Protein AF-A0A7Y3DDM0-F1 (afdb_monomer_lite)

Radius of gyration: 12.8 Å; chains: 1; bounding box: 30×22×36 Å

Sequence (85 aa):
MRAFELRALDGWNRLRLAWLRQRHPGLHVDRAASSNFAVARYNLGPGARLSIGAGAVTERIPGRLSFVLYPNARVEIEERAWLRT

Secondary structure (DSSP, 8-state):
--HHHHHHHHHHHHHHHHHHHHH-TTEEE-TTS-GGGGGSEEEE-TT-EEEE-TT-EE---TTTSEEEE-TT-EEEE-TT-EE--

Foldseek 3Di:
DDPVVVVVVLVVLVVLVVVVCVVDVQDAEDPQEGSLCSQEAEAAEALEHEHEAHLEDEDNDHHPHYDHYYHNHYYYHDHNHYDYD

pLDDT: mean 93.2, std 7.99, range [58.62, 98.5]

Structure (mmCIF, N/CA/C/O backbone):
data_AF-A0A7Y3DDM0-F1
#
_entry.id   AF-A0A7Y3DDM0-F1
#
loop_
_atom_site.group_PDB
_atom_site.id
_atom_site.type_symbol
_atom_site.label_atom_id
_atom_site.label_alt_id
_atom_site.label_comp_id
_atom_site.label_asym_id
_atom_site.label_entity_id
_atom_site.label_seq_id
_atom_site.pdbx_PDB_ins_code
_atom_site.Cartn_x
_atom_site.Cartn_y
_atom_site.Cartn_z
_atom_site.occupancy
_atom_site.B_iso_or_equiv
_atom_site.auth_seq_id
_atom_site.auth_comp_id
_atom_site.auth_asym_id
_atom_site.auth_atom_id
_atom_site.pdbx_PDB_model_num
ATOM 1 N N . MET A 1 1 ? 15.008 7.974 -21.389 1.00 58.62 1 MET A N 1
ATOM 2 C CA . MET A 1 1 ? 15.469 7.400 -20.106 1.00 58.62 1 MET A CA 1
ATOM 3 C C . MET A 1 1 ? 16.127 6.065 -20.383 1.00 58.62 1 MET A C 1
ATOM 5 O O . MET A 1 1 ? 15.529 5.236 -21.061 1.00 58.62 1 MET A O 1
ATOM 9 N N . ARG A 1 2 ? 17.375 5.881 -19.949 1.00 70.12 2 ARG A N 1
ATOM 10 C CA . ARG A 1 2 ? 18.132 4.636 -20.157 1.00 70.12 2 ARG A CA 1
ATOM 11 C C . ARG A 1 2 ? 17.606 3.550 -19.209 1.00 70.12 2 ARG A C 1
ATOM 13 O O . ARG A 1 2 ? 17.234 3.844 -18.079 1.00 70.12 2 ARG A O 1
ATOM 20 N N . ALA A 1 3 ? 17.612 2.283 -19.630 1.00 70.06 3 ALA A N 1
ATOM 21 C CA . ALA A 1 3 ? 17.086 1.158 -18.839 1.00 70.06 3 ALA A CA 1
ATOM 22 C C . ALA A 1 3 ? 17.698 1.037 -17.423 1.00 70.06 3 ALA A C 1
ATOM 24 O O . ALA A 1 3 ? 17.037 0.582 -16.491 1.00 70.06 3 ALA A O 1
ATOM 25 N N . PHE A 1 4 ? 18.942 1.489 -17.247 1.00 65.69 4 PHE A N 1
ATOM 26 C CA . PHE A 1 4 ? 19.619 1.546 -15.949 1.00 65.69 4 PHE A CA 1
ATOM 27 C C . PHE A 1 4 ? 18.982 2.543 -14.974 1.00 65.69 4 PHE A C 1
ATOM 29 O O . PHE A 1 4 ? 18.845 2.234 -13.793 1.00 65.69 4 PHE A O 1
ATOM 36 N N . GLU A 1 5 ? 18.537 3.702 -15.463 1.00 74.00 5 GLU A N 1
ATOM 37 C CA . GLU A 1 5 ? 17.888 4.733 -14.643 1.00 74.00 5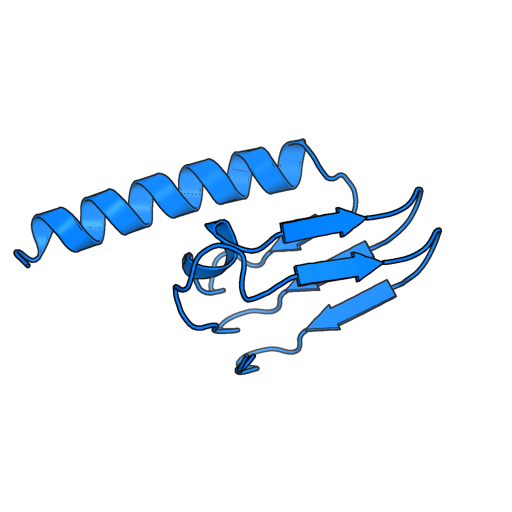 GLU A CA 1
ATOM 38 C C . GLU A 1 5 ? 16.565 4.209 -14.073 1.00 74.00 5 GLU A C 1
ATOM 40 O O . GLU A 1 5 ? 16.268 4.403 -12.897 1.00 74.00 5 GLU A O 1
ATOM 45 N N . LEU A 1 6 ? 15.803 3.465 -14.882 1.00 73.00 6 LEU A N 1
ATOM 46 C CA . LEU A 1 6 ? 14.537 2.859 -14.466 1.00 73.00 6 LEU A CA 1
ATOM 47 C C . LEU A 1 6 ? 14.733 1.784 -13.389 1.00 73.00 6 LEU A C 1
ATOM 49 O O . LEU A 1 6 ? 13.981 1.748 -12.419 1.00 73.00 6 LEU A O 1
ATOM 53 N N . ARG A 1 7 ? 15.768 0.943 -13.516 1.00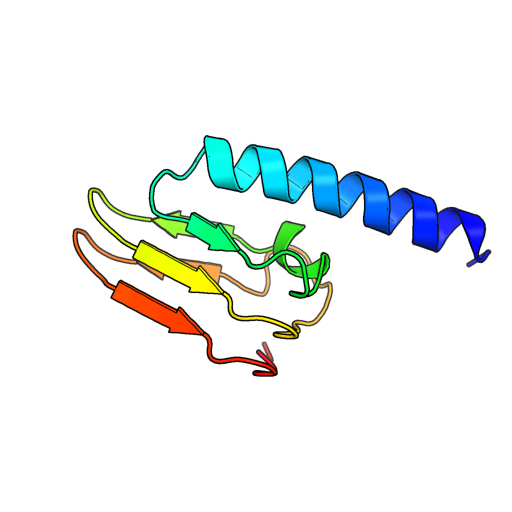 75.50 7 ARG A N 1
ATOM 54 C CA . ARG A 1 7 ? 16.093 -0.079 -12.504 1.00 75.50 7 ARG A CA 1
ATOM 55 C C . ARG A 1 7 ? 16.572 0.537 -11.191 1.00 75.50 7 ARG A C 1
ATOM 57 O O . ARG A 1 7 ? 16.176 0.073 -10.126 1.00 75.50 7 ARG A O 1
ATOM 64 N N . ALA A 1 8 ? 17.387 1.589 -11.259 1.00 80.75 8 ALA A N 1
ATOM 65 C CA . ALA A 1 8 ? 17.838 2.314 -10.073 1.00 80.75 8 ALA A CA 1
ATOM 66 C C . ALA A 1 8 ? 16.662 2.979 -9.339 1.00 80.75 8 ALA A C 1
ATOM 68 O O . ALA A 1 8 ? 16.553 2.879 -8.116 1.00 80.75 8 ALA A O 1
ATOM 69 N N . LEU A 1 9 ? 15.742 3.597 -10.089 1.00 84.69 9 LEU A N 1
ATOM 70 C CA . LEU A 1 9 ? 14.515 4.180 -9.543 1.00 84.69 9 LEU A CA 1
ATOM 71 C C . LEU A 1 9 ? 13.603 3.130 -8.900 1.00 84.69 9 LEU A C 1
ATOM 73 O O . LEU A 1 9 ? 13.030 3.399 -7.844 1.00 84.69 9 LEU A O 1
ATOM 77 N N . ASP A 1 10 ? 13.475 1.950 -9.508 1.00 87.50 10 ASP A N 1
ATOM 78 C CA . ASP A 1 10 ? 12.688 0.855 -8.940 1.00 87.50 10 ASP A CA 1
ATOM 79 C C . ASP A 1 10 ? 13.301 0.349 -7.627 1.00 87.50 10 ASP A C 1
ATOM 81 O O . ASP A 1 10 ? 12.607 0.255 -6.616 1.00 87.50 10 ASP A O 1
ATOM 85 N N . GLY A 1 11 ? 14.621 0.132 -7.597 1.00 91.19 11 GLY A N 1
ATOM 86 C CA . GLY A 1 11 ? 15.342 -0.255 -6.381 1.00 91.19 11 GLY A CA 1
ATOM 87 C C . GLY A 1 11 ? 15.169 0.760 -5.248 1.00 91.19 11 GLY A C 1
ATOM 88 O O . GLY A 1 11 ? 14.829 0.390 -4.122 1.00 91.19 11 GLY A O 1
ATOM 89 N N . TRP A 1 12 ? 15.306 2.052 -5.554 1.00 91.94 12 TRP A N 1
ATOM 90 C CA . TRP A 1 12 ? 15.057 3.128 -4.592 1.00 91.94 12 TRP A CA 1
ATOM 91 C C . TRP A 1 12 ? 13.615 3.128 -4.069 1.00 91.94 12 TRP A C 1
ATOM 93 O O . TRP A 1 12 ? 13.382 3.234 -2.863 1.00 91.94 12 TRP A O 1
ATOM 103 N N . ASN A 1 13 ? 12.632 2.956 -4.955 1.00 93.69 13 ASN A N 1
ATOM 104 C CA . ASN A 1 13 ? 11.226 2.866 -4.571 1.00 93.69 13 ASN A CA 1
ATOM 105 C C . ASN A 1 13 ? 10.953 1.668 -3.651 1.00 93.69 13 ASN A C 1
ATOM 107 O O . ASN A 1 13 ? 10.185 1.790 -2.696 1.00 93.69 13 ASN A O 1
ATOM 111 N N . ARG A 1 14 ? 11.594 0.520 -3.895 1.00 94.19 14 ARG A N 1
ATOM 112 C CA . ARG A 1 14 ? 11.476 -0.666 -3.033 1.00 94.19 14 ARG A CA 1
ATOM 113 C C . ARG A 1 14 ? 12.044 -0.414 -1.638 1.00 94.19 14 ARG A C 1
ATOM 115 O O . ARG A 1 14 ? 11.386 -0.758 -0.657 1.00 94.19 14 ARG A O 1
ATOM 122 N N . LEU A 1 15 ? 13.203 0.238 -1.539 1.00 94.94 15 LEU A N 1
ATOM 123 C CA . LEU A 1 15 ? 13.775 0.654 -0.252 1.00 94.94 15 LEU A CA 1
ATOM 124 C C . LEU A 1 15 ? 12.842 1.621 0.484 1.00 94.94 15 LEU A C 1
ATOM 126 O O . LEU A 1 15 ? 12.555 1.442 1.668 1.00 94.94 15 LEU A O 1
ATOM 130 N N . ARG A 1 16 ? 12.295 2.604 -0.233 1.00 95.25 16 ARG A N 1
ATOM 131 C CA . ARG A 1 16 ? 11.331 3.560 0.319 1.00 95.25 16 ARG A CA 1
ATOM 132 C C . ARG A 1 16 ? 10.050 2.880 0.807 1.00 95.25 16 ARG A C 1
ATOM 134 O O . ARG A 1 16 ? 9.552 3.237 1.870 1.00 95.25 16 ARG A O 1
ATOM 141 N N . LEU A 1 17 ? 9.533 1.888 0.082 1.00 95.31 17 LEU A N 1
ATOM 142 C CA . LEU A 1 17 ? 8.387 1.085 0.523 1.00 95.31 17 LEU A CA 1
ATOM 143 C C . LEU A 1 17 ? 8.697 0.277 1.782 1.00 95.31 17 LEU A C 1
ATOM 145 O O . LEU A 1 17 ? 7.859 0.217 2.677 1.00 95.31 17 LEU A O 1
ATOM 149 N N . ALA A 1 18 ? 9.887 -0.320 1.878 1.00 94.69 18 ALA A N 1
ATOM 150 C CA . ALA A 1 18 ? 10.302 -1.029 3.086 1.00 94.69 18 ALA A CA 1
ATOM 151 C C . ALA A 1 18 ? 10.331 -0.086 4.301 1.00 94.69 18 ALA A C 1
ATOM 153 O O . ALA A 1 18 ? 9.773 -0.416 5.346 1.00 94.69 18 ALA A O 1
ATOM 154 N N . TRP A 1 19 ? 10.885 1.119 4.137 1.00 96.00 19 TRP A N 1
ATOM 155 C CA . TRP A 1 19 ? 10.860 2.154 5.173 1.00 96.00 19 TRP A CA 1
ATOM 156 C C . TRP A 1 19 ? 9.431 2.587 5.542 1.00 96.00 19 TRP A C 1
ATOM 158 O O . TRP A 1 19 ? 9.106 2.695 6.722 1.00 96.00 19 TRP A O 1
ATOM 168 N N . LEU A 1 20 ? 8.541 2.776 4.561 1.00 95.69 20 LEU A N 1
ATOM 169 C CA . LEU A 1 20 ? 7.134 3.117 4.812 1.00 95.69 20 LEU A CA 1
ATOM 170 C C . LEU A 1 20 ? 6.405 2.019 5.596 1.00 95.69 20 LEU A C 1
ATOM 172 O O . LEU A 1 20 ? 5.670 2.330 6.530 1.00 95.69 20 LEU A O 1
ATOM 176 N N . ARG A 1 21 ? 6.633 0.746 5.260 1.00 95.69 21 ARG A N 1
ATOM 177 C CA . ARG A 1 21 ? 6.074 -0.400 5.996 1.00 95.69 21 ARG A CA 1
ATOM 178 C C . ARG A 1 21 ? 6.562 -0.449 7.442 1.00 95.69 21 ARG A C 1
ATOM 180 O O . ARG A 1 21 ? 5.790 -0.782 8.329 1.00 95.69 21 ARG A O 1
ATOM 187 N N . GLN A 1 22 ? 7.822 -0.091 7.692 1.00 94.69 22 GLN A N 1
ATOM 188 C CA . GLN A 1 22 ? 8.346 0.021 9.057 1.00 94.69 22 GLN A CA 1
ATOM 189 C C . GLN A 1 22 ? 7.738 1.212 9.809 1.00 94.69 22 GLN A C 1
ATOM 191 O O . GLN A 1 22 ? 7.404 1.097 10.984 1.00 94.69 22 GLN A O 1
ATOM 196 N N . ARG A 1 23 ? 7.562 2.353 9.133 1.00 95.25 23 ARG A N 1
ATOM 197 C CA . ARG A 1 23 ? 6.979 3.571 9.716 1.00 95.25 23 ARG A CA 1
ATOM 198 C C . ARG A 1 23 ? 5.489 3.426 10.041 1.00 95.25 23 ARG A C 1
ATOM 200 O O . ARG A 1 23 ? 5.005 4.081 10.960 1.00 95.25 23 ARG A O 1
ATOM 207 N N . HIS A 1 24 ? 4.765 2.610 9.282 1.00 95.56 24 HIS A N 1
ATOM 208 C CA . HIS A 1 24 ? 3.323 2.432 9.403 1.00 95.56 24 HIS A CA 1
ATOM 209 C C . HIS A 1 24 ? 2.995 0.968 9.737 1.00 95.56 24 HIS A C 1
ATOM 211 O O . HIS A 1 24 ? 2.850 0.167 8.817 1.00 95.56 24 HIS A O 1
ATOM 217 N N . PRO A 1 25 ? 2.804 0.605 11.023 1.00 92.50 25 PRO A N 1
ATOM 218 C CA . PRO A 1 25 ? 2.536 -0.780 11.436 1.00 92.50 25 PRO A CA 1
ATOM 219 C C . PRO A 1 25 ? 1.320 -1.432 10.758 1.00 92.50 25 PRO A C 1
ATOM 221 O O . PRO A 1 25 ? 1.258 -2.649 10.622 1.00 92.50 25 PRO A O 1
ATOM 224 N N . GLY A 1 26 ? 0.350 -0.621 10.327 1.00 96.50 26 GLY A N 1
ATOM 225 C CA . GLY A 1 26 ? -0.842 -1.056 9.603 1.00 96.50 26 GLY A CA 1
ATOM 226 C C . GLY A 1 26 ? -0.664 -1.257 8.098 1.00 96.50 26 GLY A C 1
ATOM 227 O O . GLY A 1 26 ? -1.615 -1.668 7.440 1.00 96.50 26 GLY A O 1
ATOM 228 N N . LEU A 1 27 ? 0.499 -0.925 7.532 1.00 98.00 27 LEU A N 1
ATOM 229 C CA . LEU A 1 27 ? 0.730 -0.950 6.091 1.00 98.00 27 LEU A CA 1
ATOM 230 C C . LEU A 1 27 ? 1.319 -2.290 5.645 1.00 98.00 27 LEU A C 1
ATOM 232 O O . LEU A 1 27 ? 2.476 -2.613 5.927 1.00 98.00 27 LEU A O 1
ATOM 236 N N . HIS A 1 28 ? 0.550 -3.022 4.848 1.00 97.62 28 HIS A N 1
ATOM 237 C CA . HIS A 1 28 ? 1.000 -4.205 4.138 1.00 97.62 28 HIS A CA 1
ATOM 238 C C . HIS A 1 28 ? 1.001 -3.945 2.631 1.00 97.62 28 HIS A C 1
ATOM 240 O O . HIS A 1 28 ? -0.002 -3.536 2.055 1.00 97.62 28 HIS A O 1
ATOM 246 N N . VAL A 1 29 ? 2.143 -4.179 1.987 1.00 97.00 29 VAL A N 1
ATOM 247 C CA . VAL A 1 29 ? 2.288 -4.056 0.533 1.00 97.00 29 VAL A CA 1
ATOM 248 C C . VAL A 1 29 ? 2.935 -5.328 0.029 1.00 97.00 29 VAL A C 1
ATOM 250 O O . VAL A 1 29 ? 4.070 -5.632 0.421 1.00 97.00 29 VAL A O 1
ATOM 253 N N . ASP A 1 30 ? 2.209 -6.053 -0.817 1.00 96.56 30 ASP A N 1
ATOM 254 C CA . ASP A 1 30 ? 2.708 -7.268 -1.435 1.00 96.56 30 ASP A CA 1
ATOM 255 C C . ASP A 1 30 ? 3.952 -6.983 -2.295 1.00 96.56 30 ASP A C 1
ATOM 257 O O . ASP A 1 30 ? 4.124 -5.909 -2.881 1.00 96.56 30 ASP A O 1
ATOM 261 N N . ARG A 1 31 ? 4.864 -7.955 -2.378 1.00 93.44 31 ARG A N 1
ATOM 262 C CA . ARG A 1 31 ? 6.117 -7.794 -3.128 1.00 93.44 31 ARG A CA 1
ATOM 263 C C . ARG A 1 31 ? 5.875 -7.646 -4.633 1.00 93.44 31 ARG A C 1
ATOM 265 O O . ARG A 1 31 ? 6.635 -6.934 -5.292 1.00 93.44 31 ARG A O 1
ATOM 272 N N . ALA A 1 32 ? 4.841 -8.281 -5.172 1.00 95.44 32 ALA A N 1
ATOM 273 C CA . ALA A 1 32 ? 4.446 -8.174 -6.570 1.00 95.44 32 ALA A CA 1
ATOM 274 C C . ALA A 1 32 ? 3.623 -6.910 -6.866 1.00 95.44 32 ALA A C 1
ATOM 276 O O . ALA A 1 32 ? 3.399 -6.606 -8.036 1.00 95.44 32 ALA A O 1
ATOM 277 N N 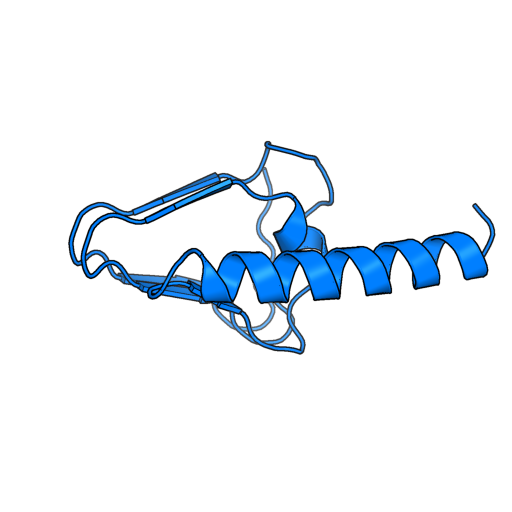. ALA A 1 33 ? 3.195 -6.146 -5.855 1.00 96.81 33 ALA A N 1
ATOM 278 C CA . ALA A 1 33 ? 2.593 -4.836 -6.082 1.00 96.81 33 ALA A CA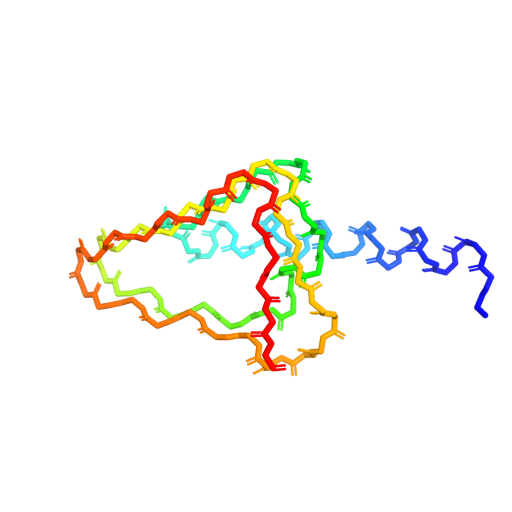 1
ATOM 279 C C . ALA A 1 33 ? 3.609 -3.859 -6.705 1.00 96.81 33 ALA A C 1
ATOM 281 O O . ALA A 1 33 ? 4.833 -3.985 -6.538 1.00 96.81 33 ALA A O 1
ATOM 282 N N . SER A 1 34 ? 3.090 -2.865 -7.426 1.00 95.88 34 SER A N 1
ATOM 283 C CA . SER A 1 34 ? 3.901 -1.841 -8.082 1.00 95.88 34 SER A CA 1
ATOM 284 C C . SER A 1 34 ? 4.755 -1.054 -7.086 1.00 95.88 34 SER A C 1
ATOM 286 O O . SER A 1 34 ? 4.277 -0.574 -6.059 1.00 95.88 34 SER A O 1
ATOM 288 N N . SER A 1 35 ? 6.023 -0.815 -7.423 1.00 95.94 35 SER A N 1
ATOM 289 C CA . SER A 1 35 ? 6.889 0.048 -6.611 1.00 95.94 35 SER A CA 1
ATOM 290 C C . SER A 1 35 ? 6.435 1.518 -6.612 1.00 95.94 35 SER A C 1
ATOM 292 O O . SER A 1 35 ? 6.872 2.301 -5.768 1.00 95.94 35 SER A O 1
ATOM 294 N N . ASN A 1 36 ? 5.510 1.901 -7.502 1.00 95.62 36 ASN A N 1
ATOM 295 C CA . ASN A 1 36 ? 4.942 3.249 -7.560 1.00 95.62 36 ASN A CA 1
ATOM 296 C C . ASN A 1 36 ? 4.169 3.628 -6.293 1.00 95.62 36 ASN A C 1
ATOM 298 O O . ASN A 1 36 ? 4.085 4.811 -5.970 1.00 95.62 36 ASN A O 1
ATOM 302 N N . PHE A 1 37 ? 3.699 2.658 -5.507 1.00 96.50 37 PHE A N 1
ATOM 303 C CA . PHE A 1 37 ? 3.114 2.929 -4.191 1.00 96.50 37 PHE A CA 1
ATOM 304 C C . PHE A 1 37 ? 4.082 3.652 -3.234 1.00 96.50 37 PHE A C 1
ATOM 306 O O . PHE A 1 37 ? 3.640 4.276 -2.269 1.00 96.50 37 PHE A O 1
ATOM 313 N N . ALA A 1 38 ? 5.392 3.659 -3.512 1.00 96.50 38 ALA A N 1
ATOM 314 C CA . ALA A 1 38 ? 6.389 4.412 -2.748 1.00 96.50 38 ALA A CA 1
ATOM 315 C C . ALA A 1 38 ? 6.137 5.932 -2.713 1.00 96.50 38 ALA A C 1
ATOM 317 O O . ALA A 1 38 ? 6.617 6.611 -1.799 1.00 96.50 38 ALA A O 1
ATOM 318 N N . VAL A 1 39 ? 5.435 6.479 -3.716 1.00 95.44 39 VAL A N 1
ATOM 319 C CA . VAL A 1 39 ? 5.174 7.926 -3.838 1.00 95.44 39 VAL A CA 1
ATOM 320 C C . VAL A 1 39 ? 3.784 8.349 -3.346 1.00 95.44 39 VAL A C 1
ATOM 322 O O . VAL A 1 39 ? 3.458 9.538 -3.398 1.00 95.44 39 VAL A O 1
ATOM 325 N N . ALA A 1 40 ? 2.986 7.399 -2.852 1.00 96.31 40 ALA A N 1
ATOM 326 C CA . ALA A 1 40 ? 1.701 7.669 -2.217 1.00 96.31 40 ALA A CA 1
ATOM 327 C C . ALA A 1 40 ? 1.874 8.243 -0.799 1.00 96.31 40 ALA A C 1
ATOM 329 O O . ALA A 1 40 ? 2.937 8.126 -0.179 1.00 96.31 40 ALA A O 1
ATOM 330 N N . ARG A 1 41 ? 0.813 8.863 -0.273 1.00 96.12 41 ARG A N 1
ATOM 331 C CA . ARG A 1 41 ? 0.743 9.317 1.123 1.00 96.12 41 ARG A CA 1
ATOM 332 C C . ARG A 1 41 ? -0.023 8.311 1.973 1.00 96.12 41 ARG A C 1
ATOM 334 O O . ARG A 1 41 ? -1.075 7.834 1.560 1.00 96.12 41 ARG A O 1
ATOM 341 N N . TYR A 1 42 ? 0.488 8.048 3.172 1.00 97.06 42 TYR A N 1
ATOM 342 C CA . TYR A 1 42 ? -0.096 7.106 4.125 1.00 97.06 42 TYR A CA 1
ATOM 343 C C . TYR A 1 42 ? -0.392 7.831 5.435 1.00 97.06 42 TYR A C 1
ATOM 345 O O . TYR A 1 42 ? 0.518 8.158 6.196 1.00 97.06 42 TYR A O 1
ATOM 353 N N . ASN A 1 43 ? -1.670 8.094 5.692 1.00 96.81 43 ASN A N 1
ATOM 354 C CA . ASN A 1 43 ? -2.160 8.583 6.972 1.00 96.81 43 ASN A CA 1
ATOM 355 C C . ASN A 1 43 ? -3.026 7.485 7.594 1.00 96.81 43 ASN A C 1
ATOM 357 O O . ASN A 1 43 ? -4.210 7.363 7.287 1.00 96.81 43 ASN A O 1
ATOM 361 N N . LEU A 1 44 ? -2.388 6.627 8.392 1.00 97.81 44 LEU A N 1
ATOM 362 C CA . LEU A 1 44 ? -3.036 5.489 9.035 1.00 97.81 44 LEU A CA 1
ATOM 363 C C . LEU A 1 44 ? -3.224 5.805 10.517 1.00 97.81 44 LEU A C 1
ATOM 365 O O . LEU A 1 44 ? -2.244 5.956 11.248 1.00 97.81 44 LEU A O 1
ATOM 369 N N . GLY A 1 45 ? -4.480 5.901 10.945 1.00 97.25 45 GLY A N 1
ATOM 370 C CA . GLY A 1 45 ? -4.835 6.047 12.348 1.00 97.25 45 GLY A CA 1
ATOM 371 C C . GLY A 1 45 ? -4.412 4.830 13.184 1.00 97.25 45 GLY A C 1
ATOM 372 O O . GLY A 1 45 ? -4.112 3.762 12.640 1.00 97.25 45 GLY A O 1
ATOM 373 N N . PRO A 1 46 ? -4.404 4.952 14.522 1.00 96.75 46 PRO A N 1
ATOM 374 C CA . PRO A 1 46 ? -4.092 3.840 15.416 1.00 96.75 46 PRO A CA 1
ATOM 375 C C . PRO A 1 46 ? -4.929 2.591 15.107 1.00 96.75 46 PRO A C 1
ATOM 377 O O . PRO A 1 46 ? -6.145 2.669 14.935 1.00 96.75 46 PRO A O 1
ATOM 380 N N . GLY A 1 47 ? -4.270 1.435 14.999 1.00 97.50 47 GLY A N 1
ATOM 381 C CA . GLY A 1 47 ? -4.923 0.155 14.702 1.00 97.50 47 GLY A CA 1
ATOM 382 C C . GLY A 1 47 ? -5.454 -0.005 13.269 1.00 97.50 47 GLY A C 1
ATOM 383 O O . GLY A 1 47 ? -5.970 -1.077 12.947 1.00 97.50 47 GLY A O 1
ATOM 384 N N . ALA A 1 48 ? -5.331 1.011 12.406 1.00 98.44 48 ALA A N 1
ATOM 385 C CA . ALA A 1 48 ? -5.753 0.916 11.012 1.00 98.44 48 ALA A CA 1
ATOM 386 C C . ALA A 1 48 ? -4.907 -0.102 10.236 1.00 98.44 48 ALA A C 1
ATOM 388 O O . ALA A 1 48 ? -3.732 -0.308 10.543 1.00 98.44 48 ALA A O 1
ATOM 389 N N . ARG A 1 49 ? -5.500 -0.728 9.216 1.00 98.50 49 ARG A N 1
ATOM 390 C CA . ARG A 1 49 ? -4.840 -1.704 8.343 1.00 98.50 49 ARG A CA 1
ATOM 391 C C . ARG A 1 49 ? -5.134 -1.396 6.881 1.00 98.50 49 ARG A C 1
ATOM 393 O O . ARG A 1 49 ? -6.295 -1.301 6.492 1.00 98.50 49 ARG A O 1
ATOM 400 N N . LEU A 1 50 ? -4.080 -1.267 6.089 1.00 98.44 50 LEU A N 1
ATOM 401 C CA . LEU A 1 50 ? -4.133 -1.147 4.639 1.00 98.44 50 LEU A CA 1
ATOM 402 C C . LEU A 1 50 ? -3.330 -2.295 4.035 1.00 98.44 50 LEU A C 1
ATOM 404 O O . LEU A 1 50 ? -2.121 -2.366 4.256 1.00 98.44 50 LEU A O 1
ATOM 408 N N . SER A 1 51 ? -3.991 -3.143 3.255 1.00 98.38 51 SER A N 1
ATOM 409 C CA . SER A 1 51 ? -3.350 -4.222 2.503 1.00 98.38 51 SER A CA 1
ATOM 410 C C . SER A 1 51 ? -3.397 -3.912 1.014 1.00 98.38 51 SER A C 1
ATOM 412 O O . SER A 1 51 ? -4.465 -3.646 0.473 1.00 98.38 51 SER A O 1
ATOM 414 N N . ILE A 1 52 ? -2.240 -3.935 0.355 1.00 98.19 52 ILE A N 1
ATOM 415 C CA . ILE A 1 52 ? -2.118 -3.789 -1.096 1.00 98.19 52 ILE A CA 1
ATOM 416 C C . ILE A 1 52 ? -1.719 -5.137 -1.686 1.00 98.19 52 ILE A C 1
ATOM 418 O O . ILE A 1 52 ? -0.602 -5.603 -1.445 1.00 98.19 52 ILE A O 1
ATOM 422 N N . GLY A 1 53 ? -2.642 -5.739 -2.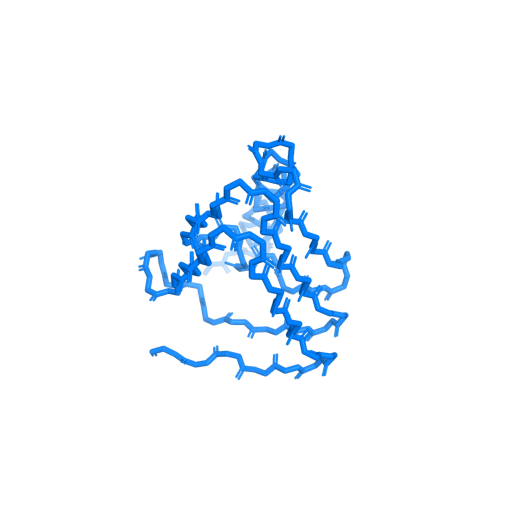434 1.00 97.56 53 GLY A N 1
ATOM 423 C CA . GLY A 1 53 ? -2.526 -7.073 -3.006 1.00 97.56 53 GLY A CA 1
ATOM 424 C C . GLY A 1 53 ? -1.523 -7.192 -4.153 1.00 97.56 53 GLY A C 1
ATOM 425 O O . GLY A 1 53 ? -1.018 -6.209 -4.711 1.00 97.56 53 GLY A O 1
ATOM 426 N N . ALA A 1 54 ? -1.234 -8.441 -4.513 1.00 97.38 54 ALA A N 1
ATOM 427 C CA . ALA A 1 54 ? -0.276 -8.787 -5.552 1.00 97.38 54 ALA A CA 1
ATOM 428 C C . ALA A 1 54 ? -0.663 -8.184 -6.908 1.00 97.38 54 ALA A C 1
ATOM 430 O O . ALA A 1 54 ? -1.816 -8.218 -7.334 1.00 97.38 54 ALA A O 1
ATOM 431 N N . GLY A 1 55 ? 0.314 -7.615 -7.613 1.00 96.38 55 GLY A N 1
ATOM 432 C CA . GLY A 1 55 ? 0.100 -7.043 -8.942 1.00 96.38 55 GLY A CA 1
ATOM 433 C C . GLY A 1 55 ? -0.766 -5.781 -8.976 1.00 96.38 55 GLY A C 1
ATOM 434 O O . GLY A 1 55 ? -1.031 -5.293 -10.071 1.00 96.38 55 GLY A O 1
ATOM 435 N N . ALA A 1 56 ? -1.192 -5.231 -7.832 1.00 97.69 56 ALA A N 1
ATOM 436 C CA . ALA A 1 56 ? -1.866 -3.940 -7.805 1.00 97.69 56 ALA A CA 1
ATOM 437 C C . ALA A 1 56 ? -0.945 -2.843 -8.368 1.00 97.69 56 ALA A C 1
ATOM 439 O O . ALA A 1 56 ? 0.272 -2.831 -8.124 1.00 97.69 56 ALA A O 1
ATOM 440 N N . VAL A 1 57 ? -1.519 -1.908 -9.124 1.00 96.75 57 VAL A N 1
ATOM 441 C CA . VAL A 1 57 ? -0.776 -0.845 -9.810 1.00 96.75 57 VAL A CA 1
ATOM 442 C C . VAL A 1 57 ? -1.383 0.532 -9.568 1.00 96.75 57 VAL A C 1
ATOM 444 O O . VAL A 1 57 ? -2.581 0.696 -9.353 1.00 96.75 57 VAL A O 1
ATOM 447 N N . THR A 1 58 ? -0.522 1.543 -9.636 1.00 96.12 58 THR A N 1
ATOM 448 C CA . THR A 1 58 ? -0.886 2.960 -9.603 1.00 96.12 58 THR A CA 1
ATOM 449 C C . THR A 1 58 ? 0.061 3.749 -10.499 1.00 96.12 58 THR A C 1
ATOM 451 O O . THR A 1 58 ? 1.196 3.330 -10.769 1.00 96.12 58 THR A O 1
ATOM 454 N N . GLU A 1 59 ? -0.391 4.918 -10.935 1.00 93.62 59 GLU A N 1
ATOM 455 C CA . GLU A 1 59 ? 0.437 5.905 -11.620 1.00 93.62 59 GLU A CA 1
ATOM 456 C C . GLU A 1 59 ? 1.533 6.441 -10.684 1.00 93.62 59 GLU A C 1
ATOM 458 O O . GLU A 1 59 ? 1.337 6.580 -9.473 1.00 93.62 59 GLU A O 1
ATOM 463 N N . ARG A 1 60 ? 2.707 6.768 -11.239 1.00 91.19 60 ARG A N 1
ATOM 464 C CA . ARG A 1 60 ? 3.839 7.319 -10.477 1.00 91.19 60 ARG A CA 1
ATOM 465 C C . ARG A 1 60 ? 3.765 8.844 -10.410 1.00 91.19 60 ARG A C 1
ATOM 467 O O . ARG A 1 60 ? 4.646 9.534 -10.919 1.00 91.19 60 ARG A O 1
ATOM 474 N N . ILE A 1 61 ? 2.718 9.368 -9.780 1.00 92.44 61 ILE A N 1
ATOM 475 C CA . ILE A 1 61 ? 2.535 10.813 -9.603 1.00 92.44 61 ILE A CA 1
ATOM 476 C C . ILE A 1 61 ? 2.645 11.141 -8.108 1.00 92.44 61 ILE A C 1
ATOM 478 O O . ILE A 1 61 ? 1.742 10.797 -7.340 1.00 92.44 61 ILE A O 1
ATOM 482 N N . PRO A 1 62 ? 3.758 11.757 -7.660 1.00 89.00 62 PRO A N 1
ATOM 483 C CA . PRO A 1 62 ? 3.994 12.018 -6.245 1.00 89.00 62 PRO A CA 1
ATOM 484 C C . PRO A 1 62 ? 2.853 12.783 -5.573 1.00 89.00 62 PRO A C 1
ATOM 486 O O . PRO A 1 62 ? 2.441 13.841 -6.038 1.00 89.00 62 PRO A O 1
ATOM 489 N N . GLY A 1 63 ? 2.357 12.246 -4.456 1.00 86.50 63 GLY A N 1
ATOM 490 C CA . GLY A 1 63 ? 1.323 12.887 -3.640 1.00 86.50 63 GLY A CA 1
ATOM 491 C C . GLY A 1 63 ? -0.102 12.831 -4.195 1.00 86.50 63 GLY A C 1
ATOM 492 O O . GLY A 1 63 ? -1.006 13.288 -3.497 1.00 86.50 63 GLY A O 1
ATOM 493 N N . ARG A 1 64 ? -0.317 12.267 -5.392 1.00 93.56 64 ARG A N 1
ATOM 494 C CA . ARG A 1 64 ? -1.648 12.174 -6.010 1.00 93.56 64 ARG A CA 1
ATOM 495 C C . ARG A 1 64 ? -2.504 11.078 -5.373 1.00 93.56 64 ARG A C 1
ATOM 497 O O . ARG A 1 64 ? -3.647 11.324 -5.011 1.00 93.56 64 ARG A O 1
ATOM 504 N N . LEU A 1 65 ? -1.917 9.904 -5.133 1.00 96.12 65 LEU A N 1
ATOM 505 C CA . LEU A 1 65 ? -2.555 8.841 -4.357 1.00 96.12 65 LEU A CA 1
ATOM 506 C C . LEU A 1 65 ? -2.342 9.068 -2.856 1.00 96.12 65 LEU A C 1
ATOM 508 O O . LEU A 1 65 ? -1.204 9.161 -2.385 1.00 96.12 65 LEU A O 1
ATOM 512 N N . SER A 1 66 ? -3.440 9.140 -2.104 1.00 96.19 66 SER A N 1
ATOM 513 C CA . SER A 1 66 ? -3.428 9.324 -0.652 1.00 96.19 66 SER A CA 1
ATOM 514 C C . SER A 1 66 ? -4.375 8.340 0.023 1.00 96.19 66 SER A C 1
ATOM 516 O O . SER A 1 66 ? -5.558 8.295 -0.296 1.00 96.19 66 SER A O 1
ATOM 518 N N . PHE A 1 67 ? -3.856 7.589 0.989 1.00 97.25 67 PHE A N 1
ATOM 519 C CA . PHE A 1 67 ? -4.640 6.724 1.859 1.00 97.25 67 PHE A CA 1
ATOM 520 C C . PHE A 1 67 ? -4.829 7.413 3.205 1.00 97.25 67 PHE A C 1
ATOM 522 O O . PHE A 1 67 ? -3.853 7.676 3.912 1.00 97.25 67 PHE A O 1
ATOM 529 N N . VAL A 1 68 ? -6.082 7.703 3.549 1.00 97.50 68 VAL A N 1
ATOM 530 C CA . VAL A 1 68 ? -6.469 8.257 4.848 1.00 97.50 68 VAL A CA 1
ATOM 531 C C . VAL A 1 68 ? -7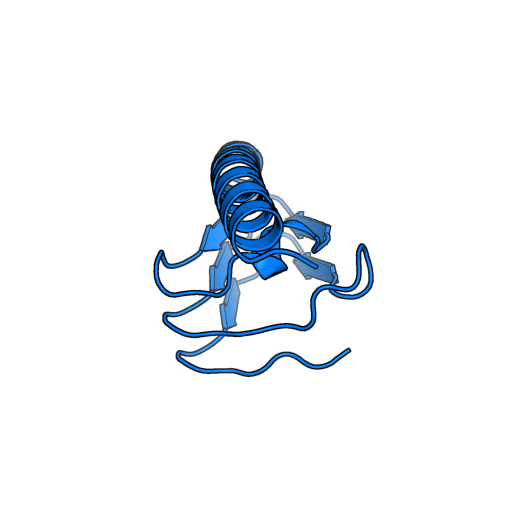.394 7.256 5.515 1.00 97.50 68 VAL A C 1
ATOM 533 O O . VAL A 1 68 ? -8.541 7.092 5.108 1.00 97.50 68 VAL A O 1
ATOM 536 N N . LEU A 1 69 ? -6.868 6.540 6.503 1.00 98.19 69 LEU A N 1
ATOM 537 C CA . LEU A 1 69 ? -7.610 5.536 7.250 1.00 98.19 69 LEU A CA 1
ATOM 538 C C . LEU A 1 69 ? -7.761 6.011 8.690 1.00 98.19 69 LEU A C 1
ATOM 540 O O . LEU A 1 69 ? -6.775 6.268 9.379 1.00 98.19 69 LEU A O 1
ATOM 544 N N . TYR A 1 70 ? -9.005 6.097 9.146 1.00 98.06 70 TYR A N 1
ATOM 545 C CA . TYR A 1 70 ? -9.340 6.407 10.533 1.00 98.06 70 TYR A CA 1
ATOM 546 C C . TYR A 1 70 ? -8.988 5.245 11.480 1.00 98.06 70 TYR A C 1
ATOM 548 O O . TYR A 1 70 ? -8.678 4.143 11.013 1.00 98.06 70 TYR A O 1
ATOM 556 N N . PRO A 1 71 ? -8.998 5.464 12.810 1.00 98.00 71 PRO A N 1
ATOM 557 C CA . PRO A 1 71 ? -8.652 4.423 13.772 1.00 98.00 71 PRO A CA 1
ATOM 558 C C . PRO A 1 71 ? -9.420 3.118 13.535 1.00 98.00 71 PRO A C 1
ATOM 560 O O . PRO A 1 71 ? -10.626 3.134 13.295 1.00 98.00 71 PRO A O 1
ATOM 563 N N . ASN A 1 72 ? -8.708 1.990 13.602 1.00 97.69 72 ASN A N 1
ATOM 564 C CA . ASN A 1 72 ? -9.218 0.631 13.365 1.00 97.69 72 ASN A CA 1
ATOM 565 C C . ASN A 1 72 ? -9.821 0.354 11.972 1.00 97.69 72 ASN A C 1
ATOM 567 O O . ASN A 1 72 ? -10.303 -0.759 11.741 1.00 97.69 72 ASN A O 1
ATOM 571 N N . ALA A 1 73 ? -9.776 1.308 11.035 1.00 98.19 73 ALA A N 1
ATOM 572 C CA . ALA A 1 73 ? -10.264 1.098 9.678 1.00 98.19 73 ALA A CA 1
ATOM 573 C C . ALA A 1 73 ? -9.448 0.015 8.965 1.00 98.19 73 ALA A C 1
ATOM 575 O O . ALA A 1 73 ? -8.236 -0.102 9.158 1.00 98.19 73 ALA A O 1
ATOM 576 N N . ARG A 1 74 ? -10.117 -0.770 8.121 1.00 98.31 74 ARG A N 1
ATOM 577 C CA . ARG A 1 74 ? -9.492 -1.823 7.320 1.00 98.31 74 ARG A CA 1
ATOM 578 C C . ARG A 1 74 ? -9.838 -1.598 5.861 1.00 98.31 74 ARG A C 1
ATOM 580 O O . ARG A 1 74 ? -11.013 -1.495 5.527 1.00 98.31 74 ARG A O 1
ATOM 587 N N . VAL A 1 75 ? -8.816 -1.504 5.022 1.00 98.25 75 VAL A N 1
ATOM 588 C CA . VAL A 1 75 ? -8.957 -1.390 3.571 1.00 98.25 75 VAL A CA 1
ATOM 589 C C . VAL A 1 75 ? -8.074 -2.440 2.926 1.00 98.25 75 VAL A C 1
ATOM 591 O O . VAL A 1 75 ? -6.899 -2.577 3.271 1.00 98.25 75 VAL A O 1
ATOM 594 N N . GLU A 1 76 ? -8.650 -3.148 1.970 1.00 98.25 76 GLU A N 1
ATOM 595 C CA . GLU A 1 76 ? -7.957 -4.112 1.137 1.00 98.25 76 GLU A CA 1
ATOM 596 C C . GLU A 1 76 ? -8.052 -3.655 -0.313 1.00 98.25 76 GLU A C 1
ATOM 598 O O . GLU A 1 76 ? -9.130 -3.353 -0.824 1.00 98.25 76 GLU A O 1
ATOM 603 N N . ILE A 1 77 ? -6.891 -3.524 -0.946 1.00 97.69 77 ILE A N 1
ATOM 604 C CA . ILE A 1 77 ? -6.775 -3.314 -2.378 1.00 97.69 77 ILE A CA 1
ATOM 605 C C . ILE A 1 77 ? -6.490 -4.677 -2.980 1.00 97.69 77 ILE A C 1
ATOM 607 O O . ILE A 1 77 ? -5.411 -5.234 -2.774 1.00 97.69 77 ILE A O 1
ATOM 611 N N . GLU A 1 78 ? -7.479 -5.180 -3.705 1.00 97.12 78 GLU A N 1
ATOM 612 C CA . GLU A 1 78 ? -7.463 -6.501 -4.319 1.00 97.12 78 GLU A CA 1
ATOM 613 C C . GLU A 1 78 ? -6.290 -6.705 -5.283 1.00 97.12 78 GLU A C 1
ATOM 615 O O . GLU A 1 78 ? -5.674 -5.763 -5.804 1.00 97.12 78 GLU A O 1
ATOM 620 N N . GLU A 1 79 ? -6.002 -7.976 -5.549 1.00 96.06 79 GLU A N 1
ATOM 621 C CA . GLU A 1 79 ? -4.998 -8.364 -6.529 1.00 96.06 79 GLU A CA 1
ATOM 622 C C . GLU A 1 79 ? -5.276 -7.735 -7.897 1.00 96.06 79 GLU A C 1
ATOM 624 O O . GLU A 1 79 ? -6.409 -7.678 -8.376 1.00 96.06 79 GLU A O 1
ATOM 629 N N . ARG A 1 80 ? -4.208 -7.274 -8.557 1.00 96.69 80 ARG A N 1
ATOM 630 C CA . ARG A 1 80 ? -4.244 -6.683 -9.907 1.00 96.69 80 ARG A CA 1
ATOM 631 C C . ARG A 1 80 ? -5.151 -5.455 -10.044 1.00 96.69 80 ARG A C 1
ATOM 633 O O . ARG A 1 80 ? -5.379 -4.997 -11.164 1.00 96.69 80 ARG A O 1
ATOM 640 N N . ALA A 1 81 ? -5.626 -4.882 -8.938 1.00 97.38 81 ALA A N 1
ATOM 641 C CA . ALA A 1 81 ? -6.390 -3.647 -8.968 1.00 97.38 81 ALA A CA 1
ATOM 642 C C . ALA A 1 81 ? -5.547 -2.503 -9.549 1.00 97.38 81 ALA A C 1
ATOM 644 O O . ALA A 1 81 ? -4.367 -2.340 -9.222 1.00 97.38 81 ALA A O 1
ATOM 645 N N . TRP A 1 82 ? -6.170 -1.675 -10.386 1.00 96.75 82 TRP A N 1
ATOM 646 C CA . TRP A 1 82 ? -5.558 -0.447 -10.881 1.00 96.75 82 TRP A CA 1
ATOM 647 C C . TRP A 1 82 ? -6.194 0.762 -10.202 1.00 96.75 82 TRP A C 1
ATOM 649 O O . TRP A 1 82 ? -7.338 1.120 -10.478 1.00 96.75 82 TRP A O 1
ATOM 659 N N . LEU A 1 83 ? -5.426 1.413 -9.330 1.00 94.50 83 LEU A N 1
ATOM 660 C CA . LEU A 1 83 ? -5.826 2.671 -8.713 1.00 94.50 83 LEU A CA 1
ATOM 661 C C . LEU A 1 83 ? -5.473 3.835 -9.640 1.00 94.50 83 LEU A C 1
ATOM 663 O O . LEU A 1 83 ? -4.306 4.048 -9.983 1.00 94.50 83 LEU A O 1
ATOM 667 N N . ARG A 1 84 ? -6.506 4.572 -10.048 1.00 92.06 84 ARG A N 1
ATOM 668 C CA . ARG A 1 84 ? -6.401 5.764 -10.892 1.00 92.06 84 ARG A CA 1
ATOM 669 C C . ARG A 1 84 ? -6.755 6.992 -10.067 1.00 92.06 84 ARG A C 1
ATOM 671 O O . ARG A 1 84 ? -7.661 6.942 -9.238 1.00 92.06 84 ARG A O 1
ATOM 678 N N . THR A 1 85 ? -6.018 8.070 -10.289 1.00 82.50 85 THR A N 1
ATOM 679 C CA . THR A 1 85 ? -6.133 9.333 -9.548 1.00 82.50 85 THR A CA 1
ATOM 680 C C . THR A 1 85 ? -6.113 10.506 -10.499 1.00 82.50 85 THR A C 1
ATOM 682 O O . THR A 1 85 ? -5.671 10.318 -11.648 1.00 82.50 85 THR A O 1
#